Protein AF-A0AAV6YGI7-F1 (afdb_monomer_lite)

InterPro domains:
  IPR028798 Two pore channel protein 2 [PTHR46768] (5-106)

Secondary structure (DSSP, 8-state):
-HHHHHHHHHHHHHHHHHHHHHSSSP---S---TTT-PPPP-PPTTHHHHHHHHHHHHHHHHHHHHHHHH-HHHHTT-HHHHHHHHHHHHHHHHHHHHHHHTT----HHHHHHHTTT------

Organism: Engystomops pustulosus (NCBI:txid76066)

Sequence (123 aa):
MSCFLLRILNVTIFVNLALAFVEKPSSLTLTSDVRFRAASWEPPCGLTEGVELVTFLLFTADLSVKSYLIGWTEFTKNKWLLGYILVLAVSLADWTVSMCFMCREVTYLQSHVTMSRDEPHFT

pLDDT: mean 77.94, std 15.24, range [40.06, 95.19]

Structure (mmCIF, N/CA/C/O backbone):
data_AF-A0AAV6YGI7-F1
#
_entry.id   AF-A0AAV6YGI7-F1
#
loop_
_atom_site.group_PDB
_atom_site.id
_atom_site.type_symbol
_atom_site.label_atom_id
_atom_site.label_alt_id
_atom_site.label_comp_id
_atom_site.label_asym_id
_atom_site.label_entity_id
_atom_site.label_seq_id
_atom_site.pdbx_PDB_ins_code
_atom_site.Cartn_x
_atom_site.Cartn_y
_atom_site.Cartn_z
_atom_site.occupancy
_atom_site.B_iso_or_equiv
_atom_site.auth_seq_id
_atom_site.auth_comp_id
_atom_site.auth_asym_id
_atom_site.auth_atom_id
_atom_site.pdbx_PDB_model_num
ATOM 1 N N . MET A 1 1 ? -5.999 14.445 15.576 1.00 55.84 1 MET A N 1
ATOM 2 C CA . MET A 1 1 ? -5.410 13.134 15.216 1.00 55.84 1 MET A CA 1
ATOM 3 C C . MET A 1 1 ? -6.105 12.486 14.014 1.00 55.84 1 MET A C 1
ATOM 5 O O . MET A 1 1 ? -5.418 12.052 13.101 1.00 55.84 1 MET A O 1
ATOM 9 N N . SER A 1 2 ? -7.443 12.503 13.937 1.00 62.12 2 SER A N 1
ATOM 10 C CA . SER A 1 2 ? -8.209 11.819 12.877 1.00 62.12 2 SER A CA 1
ATOM 11 C C . SER A 1 2 ? -7.972 12.315 11.440 1.00 62.12 2 SER A C 1
ATOM 13 O O . SER A 1 2 ? -7.948 11.502 10.527 1.00 62.12 2 SER A O 1
ATOM 15 N N . CYS A 1 3 ? -7.739 13.615 11.214 1.00 66.94 3 CYS A N 1
ATOM 16 C CA . CYS A 1 3 ? -7.514 14.148 9.857 1.00 66.94 3 CYS A CA 1
ATOM 17 C C . CYS A 1 3 ? -6.151 13.726 9.260 1.00 66.94 3 CYS A C 1
ATOM 19 O O . CYS A 1 3 ? -6.026 13.538 8.053 1.00 66.94 3 CYS A O 1
ATOM 21 N N . PHE A 1 4 ? -5.137 13.528 10.111 1.00 71.94 4 PHE A N 1
ATOM 22 C CA . PHE A 1 4 ? -3.798 13.098 9.693 1.00 71.94 4 PHE A CA 1
ATOM 23 C C . PHE A 1 4 ? -3.770 11.606 9.336 1.00 71.94 4 PHE A C 1
ATOM 25 O O . PHE A 1 4 ? -3.273 11.241 8.277 1.00 71.94 4 PHE A O 1
ATOM 32 N N . LEU A 1 5 ? -4.398 10.761 10.161 1.00 73.31 5 LEU A N 1
ATOM 33 C CA . LEU A 1 5 ? -4.521 9.323 9.897 1.00 73.31 5 LEU A CA 1
ATOM 34 C C . LEU A 1 5 ? -5.351 9.035 8.638 1.00 73.31 5 LEU A C 1
ATOM 36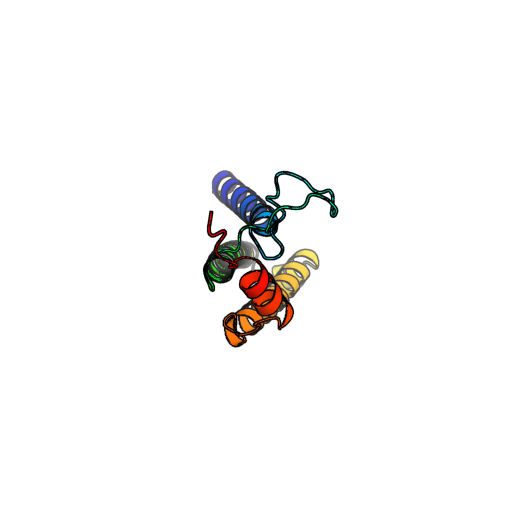 O O . LEU A 1 5 ? -4.964 8.198 7.831 1.00 73.31 5 LEU A O 1
ATOM 40 N N . LEU A 1 6 ? -6.441 9.780 8.415 1.00 81.75 6 LEU A N 1
ATOM 41 C CA . LEU A 1 6 ? -7.253 9.636 7.203 1.00 81.75 6 LEU A CA 1
ATOM 42 C C . LEU A 1 6 ? -6.467 10.015 5.936 1.00 81.75 6 LEU A C 1
ATOM 44 O O . LEU A 1 6 ? -6.578 9.347 4.911 1.00 81.75 6 LEU A O 1
ATOM 48 N N . ARG A 1 7 ? -5.647 11.075 6.005 1.00 83.94 7 ARG A N 1
ATOM 49 C CA . ARG A 1 7 ? -4.764 11.481 4.900 1.00 83.94 7 ARG A CA 1
ATOM 50 C C . ARG A 1 7 ? -3.718 10.419 4.593 1.00 83.94 7 ARG A C 1
ATOM 52 O O . ARG A 1 7 ? -3.526 10.116 3.423 1.00 83.94 7 ARG A O 1
ATOM 59 N N . ILE A 1 8 ? -3.082 9.854 5.619 1.00 82.00 8 ILE A N 1
ATOM 60 C CA . ILE A 1 8 ? -2.097 8.783 5.439 1.00 82.00 8 ILE A CA 1
ATOM 61 C C . ILE A 1 8 ? -2.758 7.569 4.796 1.00 82.00 8 ILE A C 1
ATOM 63 O O . ILE A 1 8 ? -2.286 7.126 3.760 1.00 82.00 8 ILE A O 1
ATOM 67 N N . LEU A 1 9 ? -3.889 7.101 5.328 1.00 84.94 9 LEU A N 1
ATOM 68 C CA . LEU A 1 9 ? -4.587 5.932 4.794 1.00 84.94 9 LEU A CA 1
ATOM 69 C C . LEU A 1 9 ? -4.988 6.118 3.324 1.00 84.94 9 LEU A C 1
ATOM 71 O O . LEU A 1 9 ? -4.760 5.231 2.507 1.00 84.94 9 LEU A O 1
ATOM 75 N N . ASN A 1 10 ? -5.534 7.285 2.968 1.00 88.44 10 ASN A N 1
ATOM 76 C CA . ASN A 1 10 ? -5.907 7.585 1.584 1.00 88.44 10 ASN A CA 1
ATOM 77 C C . ASN A 1 10 ? -4.690 7.595 0.650 1.00 88.44 10 ASN A C 1
ATOM 79 O O . ASN A 1 10 ? -4.773 7.083 -0.464 1.00 88.44 10 ASN A O 1
ATOM 83 N N . VAL A 1 11 ? -3.562 8.148 1.105 1.00 87.56 11 VAL A N 1
ATOM 84 C CA . VAL A 1 11 ? -2.310 8.127 0.341 1.00 87.56 11 VAL A CA 1
ATOM 85 C C . VAL A 1 11 ? -1.784 6.697 0.208 1.00 87.56 11 VAL A C 1
ATOM 87 O O . VAL A 1 11 ? -1.426 6.303 -0.891 1.00 87.56 11 VAL A O 1
ATOM 90 N N . THR A 1 12 ? -1.797 5.895 1.273 1.00 87.62 12 THR A N 1
ATOM 91 C CA . THR A 1 12 ? -1.365 4.489 1.246 1.00 87.62 12 THR A CA 1
ATOM 92 C C . THR A 1 12 ? -2.210 3.657 0.281 1.00 87.62 12 THR A C 1
ATOM 94 O O . THR A 1 12 ? -1.657 2.908 -0.516 1.00 87.62 12 THR A O 1
ATOM 97 N N . ILE A 1 13 ? -3.537 3.828 0.282 1.00 89.75 13 ILE A N 1
ATOM 98 C CA . ILE A 1 13 ? -4.432 3.153 -0.672 1.00 89.75 13 ILE A CA 1
ATOM 99 C C . ILE A 1 13 ? -4.125 3.602 -2.103 1.00 89.75 13 ILE A C 1
ATOM 101 O O . ILE A 1 13 ? -4.015 2.764 -2.994 1.00 89.75 13 ILE A O 1
ATOM 105 N N . PHE A 1 14 ? -3.958 4.908 -2.326 1.00 91.00 14 PHE A N 1
ATOM 106 C CA . PHE A 1 14 ? -3.606 5.437 -3.642 1.00 91.00 14 PHE A CA 1
ATOM 107 C C . PHE A 1 14 ? -2.270 4.877 -4.143 1.00 91.00 14 PHE A C 1
ATOM 109 O O . PHE A 1 14 ? -2.186 4.462 -5.293 1.00 91.00 14 PHE A O 1
ATOM 116 N N . VAL A 1 15 ? -1.250 4.818 -3.283 1.00 88.00 15 VAL A N 1
ATOM 117 C CA . VAL A 1 15 ? 0.061 4.240 -3.607 1.00 88.00 15 VAL A CA 1
ATOM 118 C C . VAL A 1 15 ? -0.067 2.758 -3.951 1.00 88.00 15 VAL A C 1
ATOM 120 O O . VAL A 1 15 ? 0.496 2.338 -4.954 1.00 88.00 15 VAL A O 1
ATOM 123 N N . ASN A 1 16 ? -0.852 1.988 -3.192 1.00 87.56 16 ASN A N 1
ATOM 124 C CA . ASN A 1 16 ? -1.060 0.565 -3.465 1.00 87.56 16 ASN A CA 1
ATOM 125 C C . ASN A 1 16 ? -1.726 0.335 -4.834 1.00 87.56 16 ASN A C 1
ATOM 127 O O . ASN A 1 16 ? -1.282 -0.476 -5.636 1.00 87.56 16 ASN A O 1
ATOM 131 N N . LEU A 1 17 ? -2.762 1.121 -5.145 1.00 87.94 17 LEU A N 1
ATOM 132 C CA . LEU A 1 17 ? -3.431 1.067 -6.448 1.00 87.94 17 LEU A CA 1
ATOM 133 C C . LEU A 1 17 ? -2.529 1.561 -7.588 1.00 87.94 17 LEU A C 1
ATOM 135 O O . LEU A 1 17 ? -2.623 1.063 -8.706 1.00 87.94 17 LEU A O 1
ATOM 139 N N . ALA A 1 18 ? -1.656 2.534 -7.319 1.00 86.38 18 ALA A N 1
ATOM 140 C CA . ALA A 1 18 ? -0.674 3.011 -8.284 1.00 86.38 18 ALA A CA 1
ATOM 141 C C . ALA A 1 18 ? 0.412 1.958 -8.571 1.00 86.38 18 ALA A C 1
ATOM 143 O O . ALA A 1 18 ? 0.906 1.886 -9.697 1.00 86.38 18 ALA A O 1
ATOM 144 N N . LEU A 1 19 ? 0.758 1.126 -7.582 1.00 85.75 19 LEU A N 1
ATOM 145 C CA . LEU A 1 19 ? 1.776 0.081 -7.704 1.00 85.75 19 LEU A CA 1
ATOM 146 C C . LEU A 1 19 ? 1.413 -0.949 -8.782 1.00 85.75 19 LEU A C 1
ATOM 148 O O . LEU A 1 19 ? 2.278 -1.328 -9.567 1.00 85.75 19 LEU A O 1
ATOM 152 N N . ALA A 1 20 ? 0.123 -1.264 -8.931 1.00 83.88 20 ALA A N 1
ATOM 153 C CA . ALA A 1 20 ? -0.390 -2.154 -9.976 1.00 83.88 20 ALA A CA 1
ATOM 154 C C . ALA A 1 20 ? -0.076 -1.687 -11.416 1.00 83.88 20 ALA A C 1
ATOM 156 O O . ALA A 1 20 ? -0.088 -2.490 -12.347 1.00 83.88 20 ALA A O 1
ATOM 157 N N . PHE A 1 21 ? 0.216 -0.398 -11.640 1.00 82.31 21 PHE A N 1
ATOM 158 C CA . PHE A 1 21 ? 0.652 0.086 -12.958 1.00 82.31 21 PHE A CA 1
ATOM 159 C C . PHE A 1 21 ? 2.137 -0.185 -13.233 1.00 82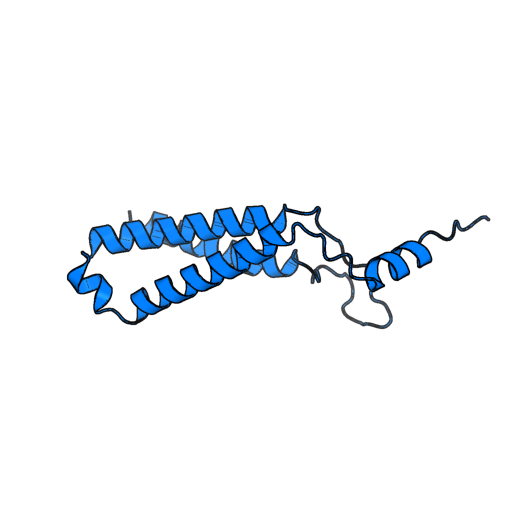.31 21 PHE A C 1
ATOM 161 O O . PHE A 1 21 ? 2.536 -0.250 -14.402 1.00 82.31 21 PHE A O 1
ATOM 168 N N . VAL A 1 22 ? 2.940 -0.305 -12.172 1.00 81.25 22 VAL A N 1
ATOM 169 C CA . VAL A 1 22 ? 4.401 -0.473 -12.205 1.00 81.25 22 VAL A CA 1
ATOM 170 C C . VAL A 1 22 ? 4.799 -1.947 -12.089 1.00 81.25 22 VAL A C 1
ATOM 172 O O . VAL A 1 22 ? 5.797 -2.351 -12.684 1.00 81.25 22 VAL A O 1
ATOM 175 N N . GLU A 1 23 ? 4.016 -2.756 -11.376 1.00 77.75 23 GLU A N 1
ATOM 176 C CA . GLU A 1 23 ? 4.201 -4.205 -11.256 1.00 77.75 23 GLU A CA 1
ATOM 177 C C . GLU A 1 23 ? 4.132 -4.939 -12.597 1.00 77.75 23 GLU A C 1
ATOM 179 O O . GLU A 1 23 ? 3.646 -4.412 -13.595 1.00 77.75 23 GLU A O 1
ATOM 184 N N . LYS A 1 24 ? 4.650 -6.171 -12.632 1.00 69.25 24 LYS A N 1
ATOM 185 C CA . LYS A 1 24 ? 4.632 -7.015 -13.831 1.00 69.25 24 LYS A CA 1
ATOM 186 C C . LYS A 1 24 ? 3.242 -7.654 -14.011 1.00 69.25 24 LYS A C 1
ATOM 188 O O . LYS A 1 24 ? 2.760 -8.284 -13.075 1.00 69.25 24 LYS A O 1
ATOM 193 N N . PRO A 1 25 ? 2.632 -7.606 -15.213 1.00 68.12 25 PRO A N 1
ATOM 194 C CA . PRO A 1 25 ? 3.056 -6.864 -16.400 1.00 68.12 25 PRO A CA 1
ATOM 195 C C . PRO A 1 25 ? 2.717 -5.372 -16.281 1.00 68.12 25 PRO A C 1
ATOM 197 O O . PRO A 1 25 ? 1.568 -5.017 -16.018 1.00 68.12 25 PRO A O 1
ATOM 200 N N . SER A 1 26 ? 3.681 -4.488 -16.554 1.00 71.12 26 SER A N 1
ATOM 201 C CA . SER A 1 26 ? 3.445 -3.055 -16.369 1.00 71.12 26 SER A CA 1
ATOM 202 C C . SER A 1 26 ? 2.430 -2.532 -17.384 1.00 71.12 26 SER A C 1
ATOM 204 O O . SER A 1 26 ? 2.492 -2.807 -18.587 1.00 71.12 26 SER A O 1
ATOM 206 N N . SER A 1 27 ? 1.473 -1.747 -16.890 1.00 77.62 27 SER A N 1
ATOM 207 C CA . SER A 1 27 ? 0.433 -1.118 -17.719 1.00 77.62 27 SER A CA 1
ATOM 208 C C . SER A 1 27 ? 0.896 0.204 -18.347 1.00 77.62 27 SER A C 1
ATOM 210 O O . SER A 1 27 ? 0.181 0.805 -19.146 1.00 77.62 27 SER A O 1
ATOM 212 N N . LEU A 1 28 ? 2.119 0.642 -18.034 1.00 70.69 28 LEU A N 1
ATOM 213 C CA . LEU A 1 28 ? 2.813 1.779 -18.644 1.00 70.69 28 LEU A CA 1
ATOM 214 C C . LEU A 1 28 ? 3.336 1.424 -20.045 1.00 70.69 28 LEU A C 1
ATOM 216 O O . LEU A 1 28 ? 4.537 1.302 -20.270 1.00 70.69 28 LEU A O 1
ATOM 220 N N . THR A 1 29 ? 2.431 1.244 -21.006 1.00 74.06 29 THR A N 1
ATOM 221 C CA . THR A 1 29 ? 2.790 1.136 -22.429 1.00 74.06 29 THR A CA 1
ATOM 222 C C . THR A 1 29 ? 2.126 2.265 -23.214 1.00 74.06 29 THR A C 1
ATOM 224 O O . THR A 1 29 ? 0.961 2.578 -22.989 1.00 74.06 29 THR A O 1
ATOM 227 N N . LEU A 1 30 ? 2.858 2.873 -24.156 1.00 72.75 30 LEU A N 1
ATOM 228 C CA . LEU A 1 30 ? 2.345 3.943 -25.026 1.00 72.75 30 LEU A CA 1
ATOM 229 C C . LEU A 1 30 ? 1.124 3.491 -25.850 1.00 72.75 30 LEU A C 1
ATOM 231 O O . LEU A 1 30 ? 0.248 4.289 -26.167 1.00 72.75 30 LEU A O 1
ATOM 235 N N . THR A 1 31 ? 1.076 2.203 -26.197 1.00 79.88 31 THR A N 1
ATOM 236 C CA . THR A 1 31 ? -0.026 1.578 -26.927 1.00 79.88 31 THR A CA 1
ATOM 237 C C . THR A 1 31 ? -0.448 0.279 -26.252 1.00 79.88 31 THR A C 1
ATOM 239 O O . THR A 1 31 ? 0.394 -0.523 -25.843 1.00 79.88 31 THR A O 1
ATOM 242 N N . SER A 1 32 ? -1.758 0.074 -26.133 1.00 81.06 32 SER A N 1
ATOM 243 C CA . SER A 1 32 ? -2.360 -1.167 -25.637 1.00 81.06 32 SER A CA 1
ATOM 244 C C . SER A 1 32 ? -2.643 -2.179 -26.752 1.00 81.06 32 SER A C 1
ATOM 246 O O . SER A 1 32 ? -2.976 -3.326 -26.453 1.00 81.06 32 SER A O 1
ATOM 248 N N . ASP A 1 33 ? -2.505 -1.786 -28.027 1.00 82.06 33 ASP A N 1
ATOM 249 C CA . ASP A 1 33 ? -2.707 -2.693 -29.158 1.00 82.06 33 ASP A CA 1
ATOM 250 C C . ASP A 1 33 ? -1.588 -3.736 -29.194 1.00 82.06 33 ASP A C 1
ATOM 252 O O . ASP A 1 33 ? -0.414 -3.409 -29.377 1.00 82.06 33 ASP A O 1
ATOM 256 N N . VAL A 1 34 ? -1.968 -5.008 -29.065 1.00 78.31 34 VAL A N 1
ATOM 257 C CA . VAL A 1 34 ? -1.068 -6.168 -29.106 1.00 78.31 34 VAL A CA 1
ATOM 258 C C . VAL A 1 34 ? -0.214 -6.208 -30.373 1.00 78.31 34 VAL A C 1
ATOM 260 O O . VAL A 1 34 ? 0.896 -6.729 -30.331 1.00 78.31 34 VAL A O 1
ATOM 263 N N . ARG A 1 35 ? -0.697 -5.645 -31.487 1.00 82.94 35 ARG A N 1
ATOM 264 C CA . ARG A 1 35 ? 0.032 -5.616 -32.767 1.00 82.94 35 ARG A CA 1
ATOM 265 C C . ARG A 1 35 ? 1.195 -4.631 -32.785 1.00 82.94 35 ARG A C 1
ATOM 267 O O . ARG A 1 35 ? 2.143 -4.837 -33.533 1.00 82.94 35 ARG A O 1
ATOM 274 N N . PHE A 1 36 ? 1.117 -3.575 -31.981 1.00 78.44 36 PHE A N 1
ATOM 275 C CA . PHE A 1 36 ? 2.106 -2.495 -31.943 1.00 78.44 36 PHE A CA 1
ATOM 276 C C . PHE A 1 36 ? 2.744 -2.337 -30.559 1.00 78.44 36 PHE A C 1
ATOM 278 O O . PHE A 1 36 ? 3.437 -1.352 -30.305 1.00 78.44 36 PHE A O 1
ATOM 285 N N . ARG A 1 37 ? 2.498 -3.285 -29.648 1.00 75.94 37 ARG A N 1
ATOM 286 C CA . ARG A 1 37 ? 2.910 -3.191 -28.249 1.00 75.94 37 ARG A CA 1
ATOM 287 C C . ARG A 1 37 ? 4.434 -3.184 -28.141 1.00 75.94 37 ARG A C 1
ATOM 289 O O . ARG A 1 37 ? 5.094 -4.175 -28.444 1.00 75.94 37 ARG A O 1
ATOM 296 N N . ALA A 1 38 ? 4.983 -2.062 -27.679 1.00 71.19 38 ALA A N 1
ATOM 297 C CA . ALA A 1 38 ? 6.388 -1.966 -27.303 1.00 71.19 38 ALA A CA 1
ATOM 298 C C . ALA A 1 38 ? 6.680 -2.832 -26.064 1.00 71.19 38 ALA A C 1
ATOM 300 O O . ALA A 1 38 ? 5.772 -3.164 -25.299 1.00 71.19 38 ALA A O 1
ATOM 301 N N . ALA A 1 39 ? 7.951 -3.190 -25.865 1.00 72.38 39 ALA A N 1
ATOM 302 C CA . ALA A 1 39 ? 8.382 -3.919 -24.676 1.00 72.38 39 ALA A CA 1
ATOM 303 C C . ALA A 1 39 ? 7.954 -3.167 -23.406 1.00 72.38 39 ALA A C 1
ATOM 305 O O . ALA A 1 39 ? 8.149 -1.954 -23.312 1.00 72.38 39 ALA A O 1
ATOM 306 N N . SER A 1 40 ? 7.357 -3.883 -22.451 1.00 68.94 40 SER A N 1
ATOM 307 C CA . SER A 1 40 ? 6.996 -3.303 -21.159 1.00 68.94 40 SER A CA 1
ATOM 308 C C . SER A 1 40 ? 8.265 -2.933 -20.398 1.00 68.94 40 SER A C 1
ATOM 310 O O . SER A 1 40 ? 9.239 -3.681 -20.421 1.00 68.94 40 SER A O 1
ATOM 312 N N . TRP A 1 41 ? 8.253 -1.794 -19.707 1.00 70.12 41 TRP A N 1
ATOM 313 C CA . TRP A 1 41 ? 9.298 -1.479 -18.735 1.00 70.12 41 TRP A CA 1
ATOM 314 C C . TRP A 1 41 ? 9.278 -2.519 -17.607 1.00 70.12 41 TRP A C 1
ATOM 316 O O . TRP A 1 41 ? 8.202 -2.879 -17.139 1.00 70.12 41 TRP A O 1
ATOM 326 N N . GLU A 1 42 ? 10.445 -2.994 -17.171 1.00 73.25 42 GLU A N 1
ATOM 327 C CA . GLU A 1 42 ? 10.573 -4.020 -16.131 1.00 73.25 42 GLU A CA 1
ATOM 328 C C . GLU A 1 42 ? 11.345 -3.461 -14.928 1.00 73.25 42 GLU A C 1
ATOM 330 O O . GLU A 1 42 ? 12.504 -3.066 -15.080 1.00 73.25 42 GLU A O 1
ATOM 335 N N . PRO A 1 43 ? 10.732 -3.394 -13.728 1.00 77.00 43 PRO A N 1
ATOM 336 C CA . PRO A 1 43 ? 11.420 -2.892 -12.546 1.00 77.00 43 PRO A CA 1
ATOM 337 C C . PRO A 1 43 ? 12.513 -3.869 -12.076 1.00 77.00 43 PRO A C 1
ATOM 339 O O . PRO A 1 43 ? 12.383 -5.085 -12.263 1.00 77.00 43 PRO A O 1
ATOM 342 N N . PRO A 1 44 ? 13.587 -3.361 -11.438 1.00 79.69 44 PRO A N 1
ATOM 343 C CA . PRO A 1 44 ? 14.592 -4.211 -10.810 1.00 79.69 44 PRO A CA 1
ATOM 344 C C . PRO A 1 44 ? 13.952 -5.069 -9.712 1.00 79.69 44 PRO A C 1
ATOM 346 O O . PRO A 1 44 ? 13.030 -4.625 -9.022 1.00 79.69 44 PRO A O 1
ATOM 349 N N . CYS A 1 45 ? 14.451 -6.297 -9.552 1.00 77.50 45 CYS A N 1
ATOM 350 C CA . CYS A 1 45 ? 13.914 -7.246 -8.580 1.00 77.50 45 CYS A CA 1
ATOM 351 C C . CYS A 1 45 ? 13.927 -6.676 -7.154 1.00 77.50 45 CYS A C 1
ATOM 353 O O . CYS A 1 45 ? 14.885 -6.016 -6.744 1.00 77.50 45 CYS A O 1
ATOM 355 N N . GLY A 1 46 ? 12.861 -6.927 -6.394 1.00 76.81 46 GLY A N 1
ATOM 356 C CA . GLY A 1 46 ? 12.748 -6.498 -5.002 1.00 76.81 46 GLY A CA 1
ATOM 357 C C . GLY A 1 46 ? 12.304 -5.047 -4.796 1.00 76.81 46 GLY A C 1
ATOM 358 O O . GLY A 1 46 ? 11.979 -4.684 -3.665 1.00 76.81 46 GLY A O 1
ATOM 359 N N . LEU A 1 47 ? 12.274 -4.197 -5.833 1.00 82.25 47 LEU A N 1
ATOM 360 C CA . LEU A 1 47 ? 11.819 -2.809 -5.679 1.00 82.25 47 LEU A CA 1
ATOM 361 C C . LEU A 1 47 ? 10.314 -2.753 -5.397 1.00 82.25 47 LEU A C 1
ATOM 363 O O . LEU A 1 47 ? 9.884 -2.074 -4.467 1.00 82.25 47 LEU A O 1
ATOM 367 N N . THR A 1 48 ? 9.525 -3.473 -6.190 1.00 84.88 48 THR A N 1
ATOM 368 C CA . THR A 1 48 ? 8.066 -3.551 -6.053 1.00 84.88 48 THR A CA 1
ATOM 369 C C . THR A 1 48 ? 7.669 -4.244 -4.754 1.00 84.88 48 THR A C 1
ATOM 371 O O . THR A 1 48 ? 6.882 -3.701 -3.984 1.00 84.88 48 THR A O 1
ATOM 374 N N . GLU A 1 49 ? 8.333 -5.352 -4.434 1.00 86.06 49 GLU A N 1
ATOM 375 C CA . GLU A 1 49 ? 8.125 -6.141 -3.221 1.00 86.06 49 GLU A CA 1
ATOM 376 C C . GLU A 1 49 ? 8.485 -5.329 -1.963 1.00 86.06 49 GLU A C 1
ATOM 378 O O . GLU A 1 49 ? 7.828 -5.427 -0.926 1.00 86.06 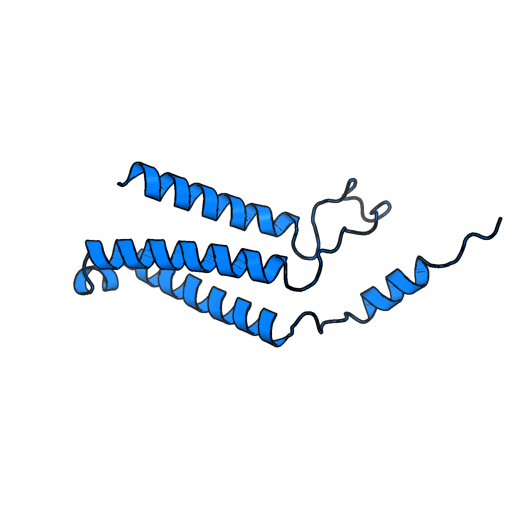49 GLU A O 1
ATOM 383 N N . GLY A 1 50 ? 9.515 -4.480 -2.038 1.00 87.81 50 GLY A N 1
ATOM 384 C CA . GLY A 1 50 ? 9.880 -3.570 -0.953 1.00 87.81 50 GLY A CA 1
ATOM 385 C C . GLY A 1 50 ? 8.830 -2.483 -0.708 1.00 87.81 50 GLY A C 1
ATOM 386 O O . GLY A 1 50 ? 8.494 -2.195 0.443 1.00 87.81 50 GLY A O 1
ATOM 387 N N . VAL A 1 51 ? 8.282 -1.887 -1.771 1.00 88.25 51 VAL A N 1
ATOM 388 C CA . VAL A 1 51 ? 7.217 -0.873 -1.657 1.00 88.25 51 VAL A CA 1
ATOM 389 C C . VAL A 1 51 ? 5.919 -1.490 -1.133 1.00 88.25 51 VAL A C 1
ATOM 391 O O . VAL A 1 51 ? 5.238 -0.879 -0.300 1.00 88.25 51 VAL A O 1
ATOM 394 N N . GLU A 1 52 ? 5.606 -2.714 -1.550 1.00 89.25 52 GLU A N 1
ATOM 395 C CA . GLU A 1 52 ? 4.475 -3.479 -1.030 1.00 89.25 52 GLU A CA 1
ATOM 396 C C . GLU A 1 52 ? 4.614 -3.718 0.484 1.00 89.25 52 GLU A C 1
ATOM 398 O O . GLU A 1 52 ? 3.686 -3.418 1.240 1.00 89.25 52 GLU A O 1
ATOM 403 N N . LEU A 1 53 ? 5.803 -4.118 0.962 1.00 90.31 53 LEU A N 1
ATOM 404 C CA . LEU A 1 53 ? 6.077 -4.285 2.397 1.00 90.31 53 LEU A CA 1
ATOM 405 C C . LEU A 1 53 ? 5.868 -2.984 3.184 1.00 90.31 53 LEU A C 1
ATOM 407 O O . LEU A 1 53 ? 5.249 -2.990 4.249 1.00 90.31 53 LEU A O 1
ATOM 411 N N . VAL A 1 54 ? 6.377 -1.854 2.682 1.00 91.06 54 VAL A N 1
ATOM 412 C CA . VAL A 1 54 ? 6.203 -0.548 3.344 1.00 91.06 54 VAL A CA 1
ATOM 413 C C . VAL A 1 54 ? 4.718 -0.196 3.458 1.00 91.06 54 VAL A C 1
ATOM 415 O O . VAL A 1 54 ? 4.259 0.247 4.513 1.00 91.06 54 VAL A O 1
ATOM 418 N N . THR A 1 55 ? 3.950 -0.438 2.398 1.00 90.81 55 THR A N 1
ATOM 419 C CA . THR A 1 55 ? 2.501 -0.200 2.358 1.00 90.81 55 THR A CA 1
ATOM 420 C C . THR A 1 55 ? 1.761 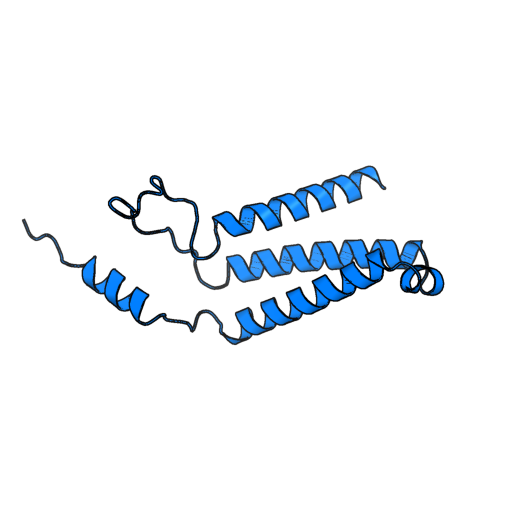-1.121 3.339 1.00 90.81 55 THR A C 1
ATOM 422 O O . THR A 1 55 ? 0.911 -0.658 4.105 1.00 90.81 55 THR A O 1
ATOM 425 N N . PHE A 1 56 ? 2.139 -2.400 3.401 1.00 91.31 56 PHE A N 1
ATOM 426 C CA . PHE A 1 56 ? 1.621 -3.376 4.362 1.00 91.31 56 PHE A CA 1
ATOM 427 C C . PHE A 1 56 ? 1.878 -2.964 5.823 1.00 91.31 56 PHE A C 1
ATOM 429 O O . PHE A 1 56 ? 0.980 -3.046 6.671 1.00 91.31 56 PHE A O 1
ATOM 436 N N . LEU A 1 57 ? 3.079 -2.462 6.131 1.00 92.00 57 LEU A N 1
ATOM 437 C CA . LEU A 1 57 ? 3.421 -1.968 7.468 1.00 92.00 57 LEU A CA 1
ATOM 438 C C . LEU A 1 57 ? 2.562 -0.763 7.874 1.00 92.00 57 LEU A C 1
ATOM 440 O O . LEU A 1 57 ? 2.132 -0.685 9.026 1.00 92.00 57 LEU A O 1
ATOM 444 N N . LEU A 1 58 ? 2.258 0.146 6.942 1.00 91.44 58 LEU A N 1
ATOM 445 C CA . LEU A 1 58 ? 1.371 1.286 7.203 1.00 91.44 58 LEU A CA 1
ATOM 446 C C . LEU A 1 58 ? -0.060 0.839 7.534 1.00 91.44 58 LEU A C 1
ATOM 448 O O . LEU A 1 58 ? -0.651 1.352 8.487 1.00 91.44 58 LEU A O 1
ATOM 452 N N . PHE A 1 59 ? -0.604 -0.143 6.811 1.00 91.31 59 PHE A N 1
ATOM 453 C CA . PHE A 1 59 ? -1.919 -0.711 7.126 1.00 91.31 59 PHE A CA 1
ATOM 454 C C . PHE A 1 59 ? -1.934 -1.457 8.466 1.00 91.31 59 PHE A C 1
ATOM 456 O O . PHE 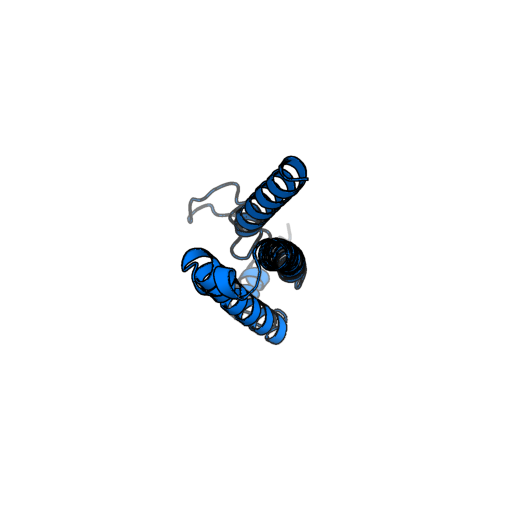A 1 59 ? -2.886 -1.340 9.240 1.00 91.31 59 PHE A O 1
ATOM 463 N N . THR A 1 60 ? -0.855 -2.171 8.787 1.00 91.81 60 THR A N 1
ATOM 464 C CA . THR A 1 60 ? -0.702 -2.843 10.085 1.00 91.81 60 THR A CA 1
ATOM 465 C C . THR A 1 60 ? -0.645 -1.831 11.232 1.00 91.81 60 THR A C 1
ATOM 467 O O . THR A 1 60 ? -1.299 -2.015 12.262 1.00 91.81 60 THR A O 1
ATOM 470 N N . ALA A 1 61 ? 0.083 -0.726 11.051 1.00 90.94 61 ALA A N 1
ATOM 471 C CA . ALA A 1 61 ? 0.131 0.370 12.011 1.00 90.94 61 ALA A CA 1
ATOM 472 C C . ALA A 1 61 ? -1.258 1.006 12.217 1.00 90.94 61 ALA A C 1
ATOM 474 O O . ALA A 1 61 ? -1.681 1.165 13.363 1.00 90.94 61 ALA A O 1
ATOM 475 N N . ASP A 1 62 ? -2.002 1.297 11.143 1.00 89.12 62 ASP A N 1
ATOM 476 C CA . ASP A 1 62 ? -3.376 1.823 11.227 1.00 89.12 62 ASP A CA 1
ATOM 477 C C . ASP A 1 62 ? -4.307 0.874 12.000 1.00 89.12 62 ASP A C 1
ATOM 479 O O . ASP A 1 62 ? -5.003 1.304 12.929 1.00 89.12 62 ASP A O 1
ATOM 483 N N . LEU A 1 63 ? -4.253 -0.428 11.698 1.00 89.00 63 LEU A N 1
ATOM 484 C CA . LEU A 1 63 ? -5.017 -1.443 12.419 1.00 89.00 63 LEU A CA 1
ATOM 485 C C . LEU A 1 63 ? -4.647 -1.476 13.908 1.00 89.00 63 LEU A C 1
ATOM 487 O O . LEU A 1 63 ? -5.543 -1.551 14.748 1.00 89.00 63 LEU A O 1
ATOM 491 N N . SER A 1 64 ? -3.354 -1.404 14.243 1.00 89.38 64 SER A N 1
ATOM 492 C CA . SER A 1 64 ? -2.889 -1.435 15.637 1.00 89.38 64 SER A CA 1
ATOM 493 C C . SER A 1 64 ? -3.364 -0.223 16.443 1.00 89.38 64 SER A C 1
ATOM 495 O O . SER A 1 64 ? -3.787 -0.359 17.590 1.00 89.38 64 SER A O 1
ATOM 497 N N . VAL A 1 65 ? -3.386 0.966 15.833 1.00 88.44 65 VAL A N 1
ATOM 498 C CA . VAL A 1 65 ? -3.899 2.182 16.478 1.00 88.44 65 VAL A CA 1
ATOM 499 C C . VAL A 1 65 ? -5.406 2.057 16.699 1.00 88.44 65 VAL A C 1
ATOM 501 O O . VAL A 1 65 ? -5.904 2.375 17.781 1.00 88.44 65 VAL A O 1
ATOM 504 N N . LYS A 1 66 ? -6.141 1.545 15.704 1.00 86.62 66 LYS A N 1
ATOM 505 C CA . LYS A 1 66 ? -7.584 1.291 15.823 1.00 86.62 66 LYS A CA 1
ATOM 506 C C . LYS A 1 66 ? -7.890 0.249 16.896 1.00 86.62 66 LYS A C 1
ATOM 508 O O . LYS A 1 66 ? -8.801 0.475 17.688 1.00 86.62 66 LYS A O 1
ATOM 513 N N . SER A 1 67 ? -7.144 -0.854 16.954 1.00 87.38 67 SER A N 1
ATOM 514 C CA . SER A 1 67 ? -7.356 -1.917 17.943 1.00 87.38 67 SER A CA 1
ATOM 515 C C . SER A 1 67 ? -7.060 -1.448 19.364 1.00 87.38 67 SER A C 1
ATOM 517 O O . SER A 1 67 ? -7.830 -1.754 20.276 1.00 87.38 67 SER A O 1
ATOM 519 N N . TYR A 1 68 ? -6.016 -0.634 19.540 1.00 86.69 68 TYR A N 1
ATOM 520 C CA . TYR A 1 68 ? -5.672 -0.031 20.824 1.00 86.69 68 TYR A CA 1
ATOM 521 C C . TYR A 1 68 ? -6.761 0.930 21.327 1.00 86.69 68 TYR A C 1
ATOM 523 O O . TYR A 1 68 ? -7.105 0.907 22.505 1.00 86.69 68 TYR A O 1
ATOM 531 N N . LEU A 1 69 ? -7.339 1.745 20.437 1.00 87.75 69 LEU A N 1
ATOM 532 C CA . LEU A 1 69 ? -8.380 2.721 20.790 1.00 87.75 69 LEU A CA 1
ATOM 533 C C . LEU A 1 69 ? -9.748 2.087 21.088 1.00 87.75 69 LEU A C 1
ATOM 535 O O . LEU A 1 69 ? -10.472 2.586 21.944 1.00 87.75 69 LEU A O 1
ATOM 539 N N . ILE A 1 70 ? -10.123 1.028 20.366 1.00 87.44 70 ILE A N 1
ATOM 540 C CA . ILE A 1 70 ? -11.439 0.373 20.488 1.00 87.44 70 ILE A CA 1
ATOM 541 C C . ILE A 1 70 ? -11.478 -0.689 21.594 1.00 87.44 70 ILE A C 1
ATOM 543 O O . ILE A 1 70 ? -12.533 -0.921 22.181 1.00 87.44 70 ILE A O 1
ATOM 547 N N . GLY A 1 71 ? -10.339 -1.315 21.899 1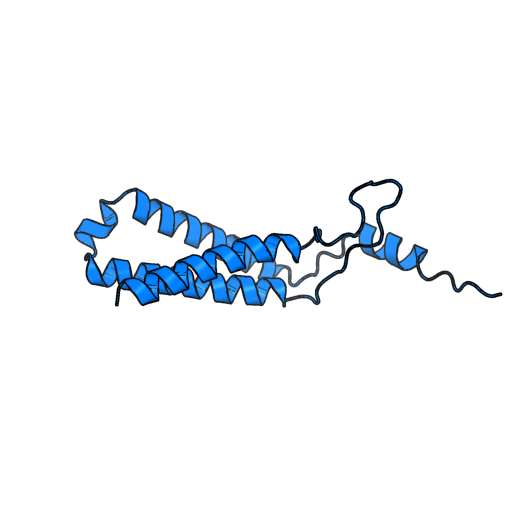.00 87.06 71 GLY A N 1
ATOM 548 C CA . GLY A 1 71 ? -10.252 -2.417 22.853 1.00 87.06 71 GLY A CA 1
ATOM 549 C C . GLY A 1 71 ? -10.577 -3.782 22.233 1.00 87.06 71 GLY A C 1
ATOM 550 O O . GLY A 1 71 ? -11.439 -3.929 21.367 1.00 87.06 71 GLY A O 1
ATOM 551 N N . TRP A 1 72 ? -9.877 -4.820 22.696 1.00 82.25 72 TRP A N 1
ATOM 552 C CA . TRP A 1 72 ? -9.865 -6.157 22.079 1.00 82.25 72 TRP A CA 1
ATOM 553 C C . TRP A 1 72 ? -11.238 -6.859 22.024 1.00 82.25 72 TRP A C 1
ATOM 555 O O . TRP A 1 72 ? -11.549 -7.590 21.079 1.00 82.25 72 TRP A O 1
ATOM 565 N N . THR A 1 73 ? -12.086 -6.633 23.027 1.00 87.00 73 THR A N 1
ATOM 566 C CA . THR A 1 73 ? -13.400 -7.286 23.150 1.00 87.00 73 THR A CA 1
ATOM 567 C C . THR A 1 73 ? -14.424 -6.768 22.145 1.00 87.00 73 THR A C 1
ATOM 569 O O . THR A 1 73 ? -15.257 -7.537 21.673 1.00 87.00 73 THR A O 1
ATOM 572 N N . GLU A 1 74 ? -14.361 -5.485 21.796 1.00 88.44 74 GLU A N 1
ATOM 573 C CA . GLU A 1 74 ? -15.250 -4.881 20.801 1.00 88.44 74 GLU A CA 1
ATOM 574 C C . GLU A 1 74 ? -14.677 -5.041 19.386 1.00 88.44 74 GLU A C 1
ATOM 576 O O . GLU A 1 74 ? -15.404 -5.275 18.420 1.00 88.44 74 GLU A O 1
ATOM 581 N N . PHE A 1 75 ? -13.348 -5.037 19.277 1.00 84.81 75 PHE A N 1
ATOM 582 C CA . PHE A 1 75 ? -12.617 -5.281 18.039 1.00 84.81 75 PHE A CA 1
ATOM 583 C C . PHE A 1 75 ? -12.997 -6.619 17.377 1.00 84.81 75 PHE A C 1
ATOM 585 O O . PHE A 1 75 ? -13.265 -6.666 16.177 1.00 84.81 75 PHE A O 1
ATOM 592 N N . THR A 1 76 ? -13.087 -7.699 18.160 1.00 85.31 76 THR A N 1
ATOM 593 C CA . THR A 1 76 ? -13.415 -9.052 17.664 1.00 85.31 76 THR A CA 1
ATOM 594 C C . THR A 1 76 ? -14.883 -9.235 17.269 1.00 85.31 76 THR A C 1
ATOM 596 O O . THR A 1 76 ? -15.197 -10.128 16.482 1.00 85.31 76 THR A O 1
ATOM 599 N N . LYS A 1 77 ? -15.793 -8.383 17.756 1.00 90.81 77 LYS A N 1
ATOM 600 C CA . LYS A 1 77 ? -17.209 -8.405 17.346 1.00 90.81 77 LYS A CA 1
ATOM 601 C C . LYS A 1 77 ? -17.436 -7.753 15.988 1.00 90.81 77 LYS A C 1
ATOM 603 O O . LYS A 1 77 ? -18.416 -8.063 15.304 1.00 90.81 77 LYS A O 1
ATOM 608 N N . ASN A 1 78 ? -16.549 -6.848 15.588 1.00 90.88 78 ASN A N 1
ATOM 609 C CA . ASN A 1 78 ? -16.696 -6.118 14.345 1.00 90.88 78 ASN A CA 1
ATOM 610 C C . ASN A 1 78 ? -16.203 -6.953 13.152 1.00 90.88 78 ASN A C 1
ATOM 612 O O . ASN A 1 78 ? -15.005 -7.090 12.906 1.00 90.88 78 ASN A O 1
ATOM 616 N N . LYS A 1 79 ? -17.150 -7.480 12.367 1.00 92.12 79 LYS A N 1
ATOM 617 C CA . LYS A 1 79 ? -16.871 -8.335 11.197 1.00 92.12 79 LYS A CA 1
ATOM 618 C C . LYS A 1 79 ? -15.992 -7.653 10.145 1.00 92.12 79 LYS A C 1
ATOM 620 O O . LYS A 1 79 ? -15.182 -8.322 9.514 1.00 92.12 79 LYS A O 1
ATOM 625 N N . TRP A 1 80 ? -16.120 -6.336 9.977 1.00 91.44 80 TRP A N 1
ATOM 626 C CA . TRP A 1 80 ? -15.296 -5.570 9.035 1.00 91.44 80 TRP A CA 1
ATOM 627 C C . TRP A 1 80 ? -13.825 -5.566 9.432 1.00 91.44 80 TRP A C 1
ATOM 629 O O . TRP A 1 80 ? -12.941 -5.683 8.589 1.00 91.44 80 TRP A O 1
ATOM 639 N N . LEU A 1 81 ? -13.570 -5.466 10.731 1.00 88.06 81 LEU A N 1
ATOM 640 C CA . LEU A 1 81 ? -12.229 -5.381 11.286 1.00 88.06 81 LEU A CA 1
ATOM 641 C C . LEU A 1 81 ? -11.544 -6.751 11.306 1.00 88.06 81 LEU A C 1
ATOM 643 O O . LEU A 1 81 ? -10.349 -6.861 11.043 1.00 88.06 81 LEU A O 1
ATOM 647 N N . LEU A 1 82 ? -12.332 -7.808 11.514 1.00 90.25 82 LEU A N 1
ATOM 648 C CA . LEU A 1 82 ? -11.882 -9.184 11.341 1.00 90.25 82 LEU A CA 1
ATOM 649 C C . LEU A 1 82 ? -11.525 -9.484 9.874 1.00 90.25 82 LEU A C 1
ATOM 651 O O . LEU A 1 82 ? -10.487 -10.079 9.599 1.00 90.25 82 LEU A O 1
ATOM 655 N N . GLY A 1 83 ? -12.356 -9.021 8.932 1.00 92.94 83 GLY A N 1
ATOM 656 C CA . GLY A 1 83 ? -12.069 -9.105 7.499 1.00 92.94 83 GLY A CA 1
ATOM 657 C C . GLY A 1 83 ? -10.788 -8.361 7.122 1.00 92.94 83 GLY A C 1
ATOM 658 O O . GLY A 1 83 ? -9.992 -8.872 6.342 1.00 92.94 83 GLY A O 1
ATOM 659 N N . TYR A 1 84 ? -10.537 -7.206 7.738 1.00 91.44 84 TYR A N 1
ATOM 660 C CA . TYR A 1 84 ? -9.297 -6.458 7.541 1.00 91.44 84 TYR A CA 1
ATOM 661 C C . TYR A 1 84 ? -8.058 -7.263 7.963 1.00 91.44 84 TYR A C 1
ATOM 663 O O . TYR A 1 84 ? -7.082 -7.322 7.220 1.00 91.44 84 TYR A O 1
ATOM 671 N N . ILE A 1 85 ? -8.101 -7.934 9.122 1.00 92.12 85 ILE A N 1
ATOM 672 C CA . ILE A 1 85 ? -7.013 -8.829 9.557 1.00 92.12 85 ILE A CA 1
ATOM 673 C C . ILE A 1 85 ? -6.816 -9.979 8.578 1.00 92.12 85 ILE A C 1
ATOM 675 O O . ILE A 1 85 ? -5.678 -10.308 8.259 1.00 92.12 85 ILE A O 1
ATOM 679 N N . LEU A 1 86 ? -7.906 -10.594 8.115 1.00 94.69 86 LEU A N 1
ATOM 680 C CA . LEU A 1 86 ? -7.832 -11.698 7.161 1.00 94.69 86 LEU A CA 1
ATOM 681 C C . LEU A 1 86 ? -7.114 -11.260 5.878 1.00 94.69 86 LEU A C 1
ATOM 683 O O . LEU A 1 86 ? -6.203 -11.948 5.430 1.00 94.69 86 LEU A O 1
ATOM 687 N N . VAL A 1 87 ? -7.494 -10.105 5.321 1.00 93.62 87 VAL A N 1
ATOM 688 C CA . VAL A 1 87 ? -6.855 -9.545 4.122 1.00 93.62 87 VAL A CA 1
ATOM 689 C C . VAL A 1 87 ? -5.373 -9.285 4.379 1.00 93.62 87 VAL A C 1
ATOM 691 O O . VAL A 1 87 ? -4.550 -9.739 3.593 1.00 93.62 87 VAL A O 1
ATOM 694 N N . LEU A 1 88 ? -5.013 -8.658 5.506 1.00 92.94 88 LEU A N 1
ATOM 695 C CA . LEU A 1 88 ? -3.605 -8.457 5.863 1.00 92.94 88 LEU A CA 1
ATOM 696 C C . LEU A 1 88 ? -2.831 -9.775 5.991 1.00 92.94 88 LEU A C 1
ATOM 698 O O . LEU A 1 88 ? -1.695 -9.859 5.537 1.00 92.94 88 LEU A O 1
ATOM 702 N N . ALA A 1 89 ? -3.420 -10.812 6.585 1.00 94.69 89 ALA A N 1
ATOM 703 C CA . ALA A 1 89 ? -2.762 -12.107 6.728 1.00 94.69 89 ALA A CA 1
ATOM 704 C C . ALA A 1 89 ? -2.502 -12.775 5.368 1.00 94.69 89 ALA A C 1
ATOM 706 O O . ALA A 1 89 ? -1.422 -13.324 5.155 1.00 94.69 89 ALA A O 1
ATOM 707 N N . VAL A 1 90 ? -3.466 -12.699 4.443 1.00 95.19 90 VAL A N 1
ATOM 708 C CA . VAL A 1 90 ? -3.305 -13.211 3.073 1.00 95.19 90 VAL A CA 1
ATOM 709 C C . VAL A 1 90 ? -2.250 -12.406 2.314 1.00 95.19 90 VAL A C 1
ATOM 711 O O . VAL A 1 90 ? -1.372 -13.013 1.713 1.00 95.19 90 VAL A O 1
ATOM 714 N N . SER A 1 91 ? -2.273 -11.072 2.398 1.00 91.94 91 SER A N 1
ATOM 715 C CA . SER A 1 91 ? -1.252 -10.214 1.779 1.00 91.94 91 SER A CA 1
ATOM 716 C C . SER A 1 91 ? 0.150 -10.490 2.324 1.00 91.94 91 SER A C 1
ATOM 718 O O . SER A 1 91 ? 1.105 -10.536 1.561 1.00 91.94 91 SER A O 1
ATOM 720 N N . LEU A 1 92 ? 0.292 -10.734 3.632 1.00 92.00 92 LEU A N 1
ATOM 721 C CA . LEU A 1 92 ? 1.579 -11.112 4.215 1.00 92.00 92 LEU A CA 1
ATOM 722 C C . LEU A 1 92 ? 2.063 -12.460 3.673 1.00 92.00 92 LEU A C 1
ATOM 724 O O . LEU A 1 92 ? 3.242 -12.600 3.363 1.00 92.00 92 LEU A O 1
ATOM 728 N N . ALA A 1 93 ? 1.171 -13.446 3.556 1.00 92.94 93 ALA A N 1
ATOM 729 C CA . ALA A 1 93 ? 1.516 -14.741 2.984 1.00 92.94 93 ALA A CA 1
ATOM 730 C C . ALA A 1 93 ? 1.964 -14.597 1.521 1.00 92.94 93 ALA A C 1
ATOM 732 O O . ALA A 1 93 ? 3.026 -15.104 1.164 1.00 92.94 93 ALA A O 1
ATOM 733 N N . ASP A 1 94 ? 1.207 -13.859 0.710 1.00 89.31 94 ASP A N 1
ATOM 734 C CA . ASP A 1 94 ? 1.531 -13.598 -0.695 1.00 89.31 94 ASP A CA 1
ATOM 735 C C . ASP A 1 94 ? 2.891 -12.902 -0.841 1.00 89.31 94 ASP A C 1
ATOM 737 O O . ASP A 1 94 ? 3.780 -13.397 -1.536 1.00 89.31 94 ASP A O 1
ATOM 741 N N . TRP A 1 95 ? 3.127 -11.856 -0.047 1.00 89.44 95 TRP A N 1
ATOM 742 C CA . TRP A 1 95 ? 4.412 -11.169 0.004 1.00 89.44 95 TRP A CA 1
ATOM 743 C C . TRP A 1 95 ? 5.560 -12.096 0.433 1.00 89.44 95 TRP A C 1
ATOM 745 O O . TRP A 1 95 ? 6.628 -12.088 -0.180 1.00 89.44 95 TRP A O 1
ATOM 755 N N . THR A 1 96 ? 5.365 -12.943 1.455 1.00 89.12 96 THR A N 1
ATOM 756 C CA . THR A 1 96 ? 6.404 -13.905 1.868 1.00 89.12 96 THR A CA 1
ATOM 757 C C . THR A 1 96 ? 6.712 -14.914 0.774 1.00 89.12 96 THR A C 1
ATOM 759 O O . THR A 1 96 ? 7.876 -15.248 0.579 1.00 89.12 96 THR A O 1
ATOM 762 N N . VAL A 1 97 ? 5.700 -15.371 0.035 1.00 88.69 97 VAL A N 1
ATOM 763 C CA . VAL A 1 97 ? 5.873 -16.276 -1.101 1.00 88.69 97 VAL A CA 1
ATOM 764 C C . VAL A 1 97 ? 6.653 -15.573 -2.213 1.00 88.69 97 VAL A C 1
ATOM 766 O O . VAL A 1 97 ? 7.648 -16.121 -2.687 1.00 88.69 97 VAL A O 1
ATOM 769 N N . SER A 1 98 ? 6.278 -14.339 -2.559 1.00 83.00 98 SER A N 1
ATOM 770 C CA . SER A 1 98 ? 6.976 -13.501 -3.543 1.00 83.00 98 SER A CA 1
ATOM 771 C C . SER A 1 98 ? 8.454 -13.303 -3.171 1.00 83.00 98 SER A C 1
ATOM 773 O O . SER A 1 98 ? 9.359 -13.540 -3.978 1.00 83.00 98 SER A O 1
ATOM 775 N N . MET A 1 99 ? 8.724 -13.026 -1.891 1.00 81.62 99 MET A N 1
ATOM 776 C CA . MET A 1 99 ? 10.080 -12.948 -1.347 1.00 81.62 99 MET A CA 1
ATOM 777 C C . MET A 1 99 ? 10.807 -14.294 -1.382 1.00 81.62 99 MET A C 1
ATOM 779 O O . MET A 1 99 ? 11.967 -14.339 -1.767 1.00 81.62 99 MET A O 1
ATOM 783 N N . CYS A 1 100 ? 10.173 -15.410 -1.023 1.00 83.38 100 CYS A N 1
ATOM 784 C CA . CYS A 1 100 ? 10.803 -16.732 -1.097 1.00 83.38 100 CYS A CA 1
ATOM 785 C C . CYS A 1 100 ? 11.227 -17.091 -2.525 1.00 83.38 100 CYS A C 1
ATOM 787 O O . CYS A 1 100 ? 12.246 -17.760 -2.717 1.00 83.38 100 CYS A O 1
ATOM 789 N N . PHE A 1 101 ? 10.477 -16.624 -3.522 1.00 75.19 101 PHE A N 1
ATOM 790 C CA . PHE A 1 101 ? 10.799 -16.834 -4.923 1.00 75.19 101 PHE A CA 1
ATOM 791 C C . PHE A 1 101 ? 11.806 -15.820 -5.493 1.00 75.19 101 PHE A C 1
ATOM 793 O O . PHE A 1 101 ? 12.284 -16.085 -6.589 1.00 75.19 101 PHE A O 1
ATOM 800 N N . MET A 1 102 ? 12.213 -14.753 -4.774 1.00 64.94 102 MET A N 1
ATOM 801 C CA . MET A 1 102 ? 13.332 -13.823 -5.092 1.00 64.94 102 MET A CA 1
ATOM 802 C C . MET A 1 102 ? 13.545 -13.565 -6.604 1.00 64.94 102 MET A C 1
ATOM 804 O O . MET A 1 102 ? 14.668 -13.678 -7.102 1.00 64.94 102 MET A O 1
ATOM 808 N N . CYS A 1 103 ? 12.485 -13.284 -7.373 1.00 63.81 103 CYS A N 1
ATOM 809 C CA . CYS A 1 103 ? 12.566 -13.116 -8.836 1.00 63.81 103 CYS A CA 1
ATOM 810 C C . CYS A 1 103 ? 13.326 -14.251 -9.586 1.00 63.81 103 CYS A C 1
ATOM 812 O O . CYS A 1 103 ? 13.882 -14.035 -10.661 1.00 63.81 103 CYS A O 1
ATOM 814 N N . ARG A 1 104 ? 13.362 -15.481 -9.047 1.00 57.41 104 ARG A N 1
ATOM 815 C CA . ARG A 1 104 ? 13.853 -16.702 -9.723 1.00 57.41 104 ARG A CA 1
ATOM 816 C C . ARG A 1 104 ? 12.830 -17.301 -10.682 1.00 57.41 104 ARG A C 1
ATOM 818 O O . ARG A 1 104 ? 13.066 -18.359 -11.262 1.00 57.41 104 ARG A O 1
ATOM 825 N N . GLU A 1 105 ? 11.716 -16.623 -10.885 1.00 55.44 105 GLU A N 1
ATOM 826 C CA . GLU A 1 105 ? 10.808 -16.868 -11.990 1.00 55.44 105 GLU A CA 1
ATOM 827 C C . GLU A 1 105 ? 11.386 -16.183 -13.242 1.00 55.44 105 GLU A C 1
ATOM 829 O O . GLU A 1 105 ? 10.913 -15.177 -13.756 1.00 55.44 105 GLU A O 1
ATOM 834 N N . VAL A 1 106 ? 12.473 -16.764 -13.760 1.00 52.06 106 VAL A N 1
ATOM 835 C CA . VAL A 1 106 ? 12.815 -16.582 -15.171 1.00 52.06 106 VAL A CA 1
ATOM 836 C C . VAL A 1 106 ? 11.738 -17.347 -15.926 1.00 52.06 106 VAL A C 1
ATOM 838 O O . VAL A 1 106 ? 11.853 -18.551 -16.155 1.00 52.06 106 VAL A O 1
ATOM 841 N N . THR A 1 107 ? 10.635 -16.682 -16.256 1.00 50.09 107 THR A N 1
ATOM 842 C CA . THR A 1 107 ? 9.734 -17.212 -17.272 1.00 50.09 107 THR A CA 1
ATOM 843 C C . THR A 1 107 ? 10.594 -17.456 -18.509 1.00 50.09 107 THR A C 1
ATOM 845 O O . THR A 1 107 ? 11.201 -16.541 -19.057 1.00 50.09 107 THR A O 1
ATOM 848 N N . TYR A 1 108 ? 10.689 -18.710 -18.949 1.00 51.44 108 TYR A N 1
ATOM 849 C CA . TYR A 1 108 ? 11.455 -19.132 -20.132 1.00 51.44 108 TYR A CA 1
ATOM 850 C C . TYR A 1 108 ? 11.067 -18.373 -21.422 1.00 51.44 108 TYR A C 1
ATOM 852 O O . TYR A 1 108 ? 11.730 -18.494 -22.446 1.00 51.44 108 TYR A O 1
ATOM 860 N N . LEU A 1 109 ? 9.989 -17.586 -21.375 1.00 50.91 109 LEU A N 1
ATOM 861 C CA . LEU A 1 109 ? 9.531 -16.685 -22.427 1.00 50.91 109 LEU A CA 1
ATOM 862 C C . LEU A 1 109 ? 10.254 -15.327 -22.414 1.00 50.91 109 LEU A C 1
ATOM 864 O O . LEU A 1 109 ? 10.436 -14.736 -23.474 1.00 50.91 109 LEU A O 1
ATOM 868 N N . GLN A 1 110 ? 10.719 -14.850 -21.256 1.00 50.50 110 GLN A N 1
ATOM 869 C CA . GLN A 1 110 ? 11.427 -13.576 -21.125 1.00 50.50 110 GLN A CA 1
ATOM 870 C C . GLN A 1 110 ? 12.826 -13.645 -21.745 1.00 50.50 110 GLN A C 1
ATOM 872 O O . GLN A 1 110 ? 13.210 -12.751 -22.495 1.00 50.50 110 GLN A O 1
ATOM 877 N N . SER A 1 111 ? 13.560 -14.739 -21.505 1.00 48.03 111 SER A N 1
ATOM 878 C CA . SER A 1 111 ? 14.872 -14.977 -22.123 1.00 48.03 111 SER A CA 1
ATOM 879 C C . SER A 1 111 ? 14.780 -15.177 -23.637 1.00 48.03 111 SER A C 1
ATOM 881 O O . SER A 1 111 ? 15.695 -14.795 -24.359 1.00 48.03 111 SER A O 1
ATOM 883 N N . HIS A 1 112 ? 13.666 -15.720 -24.139 1.00 45.66 112 HIS A N 1
ATOM 884 C CA . HIS A 1 112 ? 13.441 -15.872 -25.578 1.00 45.66 112 HIS A CA 1
ATOM 885 C C . HIS A 1 112 ? 13.100 -14.544 -26.275 1.00 45.66 112 HIS A C 1
ATOM 887 O O . HIS A 1 112 ? 13.432 -14.365 -27.445 1.00 45.66 112 HIS A O 1
ATOM 893 N N . VAL A 1 113 ? 12.463 -13.599 -25.572 1.00 54.88 113 VAL A N 1
ATOM 894 C CA . VAL A 1 113 ? 12.117 -12.273 -26.113 1.00 54.88 113 VAL A CA 1
ATOM 895 C C . VAL A 1 113 ? 13.280 -11.284 -26.002 1.00 54.88 113 VAL A C 1
ATOM 897 O O . VAL A 1 113 ? 13.460 -10.475 -26.911 1.00 54.88 113 VAL A O 1
ATOM 900 N N . THR A 1 114 ? 14.104 -11.345 -24.950 1.00 48.31 114 THR A N 1
ATOM 901 C CA . THR A 1 114 ? 15.331 -10.529 -24.872 1.00 48.31 114 THR A CA 1
ATOM 902 C C . THR A 1 114 ? 16.390 -11.010 -25.862 1.00 48.31 114 THR A C 1
ATOM 904 O O . THR A 1 114 ? 16.965 -10.187 -26.566 1.00 48.31 114 THR A O 1
ATOM 907 N N . MET A 1 115 ? 16.549 -12.326 -26.044 1.00 45.03 115 MET A N 1
ATOM 908 C CA . MET A 1 115 ? 17.478 -12.881 -27.040 1.00 45.03 115 MET A CA 1
ATOM 909 C C . MET A 1 115 ? 17.061 -12.608 -28.496 1.00 45.03 115 MET A C 1
ATOM 911 O O . MET A 1 115 ? 17.906 -12.640 -29.382 1.00 45.03 115 MET A O 1
ATOM 915 N N . SER A 1 116 ? 15.788 -12.288 -28.758 1.00 46.28 116 SER A N 1
ATOM 916 C CA . SER A 1 116 ? 15.320 -11.877 -30.091 1.00 46.28 116 SER A CA 1
ATOM 917 C C . SER A 1 116 ? 15.367 -10.357 -30.328 1.00 46.28 116 SER A C 1
ATOM 919 O O . SER A 1 116 ? 15.040 -9.920 -31.431 1.00 46.28 116 SER A O 1
ATOM 921 N N . ARG A 1 117 ? 15.721 -9.548 -29.315 1.00 50.91 117 ARG A N 1
ATOM 922 C CA . ARG A 1 117 ? 15.848 -8.080 -29.424 1.00 50.91 117 ARG A CA 1
ATOM 923 C C . ARG A 1 117 ? 17.300 -7.618 -29.600 1.00 50.91 117 ARG A C 1
ATOM 925 O O . ARG A 1 117 ? 17.505 -6.557 -30.177 1.00 50.91 117 ARG A O 1
ATOM 932 N N . ASP A 1 118 ? 18.274 -8.423 -29.181 1.00 43.44 118 ASP A N 1
ATOM 933 C CA . ASP A 1 118 ? 19.709 -8.172 -29.378 1.00 43.44 118 ASP A CA 1
ATOM 934 C C . ASP A 1 118 ? 20.256 -8.843 -30.660 1.00 43.44 118 ASP A C 1
ATOM 936 O O . ASP A 1 118 ? 21.300 -9.490 -30.639 1.00 43.44 118 ASP A O 1
ATOM 940 N N . GLU A 1 119 ? 19.567 -8.704 -31.799 1.00 40.06 119 GLU A N 1
ATOM 941 C CA . GLU A 1 119 ? 20.243 -8.818 -33.103 1.00 40.06 119 GLU A CA 1
ATOM 942 C C . GLU A 1 119 ? 20.898 -7.454 -33.371 1.00 40.06 119 GLU A C 1
ATOM 944 O O . GLU A 1 119 ? 20.180 -6.455 -33.518 1.00 40.06 119 GLU A O 1
ATOM 949 N N . PRO A 1 120 ? 22.240 -7.351 -33.388 1.00 45.22 120 PRO A N 1
ATOM 950 C CA . PRO A 1 120 ? 22.894 -6.109 -33.747 1.00 45.22 120 PRO A CA 1
ATOM 951 C C . PRO A 1 120 ? 22.540 -5.805 -35.201 1.00 45.22 120 PRO A C 1
ATOM 953 O O . PRO A 1 120 ? 23.000 -6.479 -36.121 1.00 45.22 120 PRO A O 1
ATOM 956 N N . HIS A 1 121 ? 21.728 -4.769 -35.410 1.00 42.34 121 HIS A N 1
ATOM 957 C CA . HIS A 1 121 ? 21.545 -4.160 -36.720 1.00 42.34 121 HIS A CA 1
ATOM 958 C C . HIS A 1 121 ? 22.904 -3.591 -37.160 1.00 42.34 121 HIS A C 1
ATOM 960 O O . HIS A 1 121 ? 23.260 -2.453 -36.863 1.00 42.34 121 HIS A O 1
ATOM 966 N N . PHE A 1 122 ? 23.699 -4.432 -37.816 1.00 46.91 122 PHE A N 1
ATOM 967 C CA . PHE A 1 122 ? 24.867 -4.031 -38.575 1.00 46.91 122 PHE A CA 1
ATOM 968 C C . PHE A 1 122 ? 24.380 -3.492 -39.919 1.00 46.91 122 PHE A C 1
ATOM 970 O O . PHE A 1 122 ? 24.082 -4.267 -40.826 1.00 46.91 122 PHE A O 1
ATOM 977 N N . THR A 1 123 ? 24.298 -2.168 -40.021 1.00 41.28 123 THR A N 1
ATOM 978 C CA . THR A 1 123 ? 24.455 -1.396 -41.265 1.00 41.28 123 THR A CA 1
ATOM 979 C C . THR A 1 123 ? 24.992 -0.022 -40.922 1.00 41.28 123 THR A C 1
ATOM 981 O O . THR A 1 123 ? 24.350 0.631 -40.067 1.00 41.28 123 THR A O 1
#

Radius of gyration: 20.16 Å; chains: 1; bounding box: 42×33×64 Å

Foldseek 3Di:
DVVVLVVLLVVLVVLVVVLCCQDPVHVPFPDPDPVPTDRGDHDDFPPSLVSLVVSLVSLVVSLVVVCVVCDDVVQVVDPVSVVSVVVSVVSVVVSVVSVVCRPVPPPVVVVVVVVVVPPPPDD